Protein AF-A0A6A6GWP1-F1 (afdb_monomer)

Secondary structure (DSSP, 8-state):
-------S-B---S--SSS-HHHHHHHHHHHSTTSBSEEE-TT-GGGTTTTGGGGGGS-GGGB-GGGT--PPPSSSS----GGGS----HHHHHHHHHHHHHHHHHTTSS-TTPEEE-----HHHHHHHHB-GGGHHHHHHHH-

Radius of gyration: 19.65 Å; Cα contacts (8 Å, |Δi|>4): 180; chains: 1; bounding box: 62×23×55 Å

Organism: Viridothelium virens (NCBI:txid1048519)

pLDDT: mean 92.63, std 9.77, range [45.78, 98.69]

Nearest PDB structures (foldseek):
  4oe4-assembly1_A  TM=7.248E-01  e=7.815E+00  Saccharomyces cerevisiae S288C

Sequence (144 aa):
MAQSRSPETVLMVGSVPLKSSKEVFKEVCRVLSGRLHTIPDGETGDRWNYIGWQLTRFPSAARRMELGGTHLPDTGKRNYTLDSIQPTSYDEAAIASYAEFKQLQNQGLIPPDVRFQISLPTPFNSLIGHLKPEVHAEIEPLYE

Mean predicted aligned error: 4.87 Å

Solvent-accessible surface area (backbone atoms only — not comparable to full-atom values): 8677 Å² total; per-residue (Å²): 131,84,78,80,75,71,79,72,62,53,89,69,81,38,74,43,103,45,81,34,35,69,53,35,48,49,51,50,43,68,76,42,61,93,23,54,56,49,45,38,43,12,40,31,63,76,34,64,58,75,54,59,65,50,54,80,29,48,46,48,49,52,25,27,64,95,73,67,24,46,82,67,77,95,60,84,82,77,89,71,51,55,88,51,39,52,82,83,57,62,64,60,54,50,54,56,43,47,52,52,51,52,54,37,35,76,70,65,64,34,64,89,80,48,36,87,39,85,73,77,80,58,71,64,56,50,39,71,73,38,33,38,77,95,45,41,87,71,43,52,83,48,72,109

Structure (mmCIF, N/CA/C/O backbone):
data_AF-A0A6A6GWP1-F1
#
_entry.id   AF-A0A6A6GWP1-F1
#
loop_
_atom_site.group_PDB
_atom_site.id
_atom_site.type_symbol
_atom_site.label_atom_id
_atom_site.label_alt_id
_atom_site.label_comp_id
_atom_site.label_asym_id
_atom_site.label_entity_id
_atom_site.label_seq_id
_atom_site.pdbx_PDB_ins_code
_atom_site.Cartn_x
_atom_site.Cartn_y
_atom_site.Cartn_z
_atom_site.occupancy
_atom_site.B_iso_or_equiv
_atom_site.auth_seq_id
_atom_site.auth_comp_id
_atom_site.auth_asym_id
_atom_site.auth_atom_id
_atom_site.pdbx_PDB_model_num
ATOM 1 N N . MET A 1 1 ? -44.526 -10.471 9.562 1.00 45.78 1 MET A N 1
ATOM 2 C CA . MET A 1 1 ? -43.459 -9.595 9.034 1.00 45.78 1 MET A CA 1
ATOM 3 C C . MET A 1 1 ? -42.132 -10.179 9.487 1.00 45.78 1 MET A C 1
ATOM 5 O O . MET A 1 1 ? -41.974 -10.371 10.686 1.00 45.78 1 MET A O 1
ATOM 9 N N . ALA A 1 2 ? -41.237 -10.557 8.574 1.00 50.66 2 ALA A N 1
ATOM 10 C CA . ALA A 1 2 ? -39.918 -11.053 8.962 1.00 50.66 2 ALA A CA 1
ATOM 11 C C . ALA A 1 2 ? -39.104 -9.881 9.531 1.00 50.66 2 ALA A C 1
ATOM 13 O O . ALA A 1 2 ? -38.945 -8.864 8.858 1.00 50.66 2 ALA A O 1
ATOM 14 N N . GLN A 1 3 ? -38.641 -9.992 10.778 1.00 55.38 3 GLN A N 1
ATOM 15 C CA . GLN A 1 3 ? -37.684 -9.037 11.330 1.00 55.38 3 GLN A CA 1
ATOM 16 C C . GLN A 1 3 ? -36.404 -9.111 10.495 1.00 55.38 3 GLN A C 1
ATOM 18 O O . GLN A 1 3 ? -35.786 -10.170 10.387 1.00 55.38 3 GLN A O 1
ATOM 23 N N . SER A 1 4 ? -36.019 -7.987 9.895 1.00 61.59 4 SER A N 1
ATOM 24 C CA . SER A 1 4 ? -34.715 -7.827 9.258 1.00 61.59 4 SER A CA 1
ATOM 25 C C . SER A 1 4 ? -33.635 -8.018 10.324 1.00 61.59 4 SER A C 1
ATOM 27 O O . SER A 1 4 ? -33.441 -7.140 11.165 1.00 61.59 4 SER A O 1
ATOM 29 N N . ARG A 1 5 ? -32.939 -9.161 10.312 1.00 64.50 5 ARG A N 1
ATOM 30 C CA . ARG A 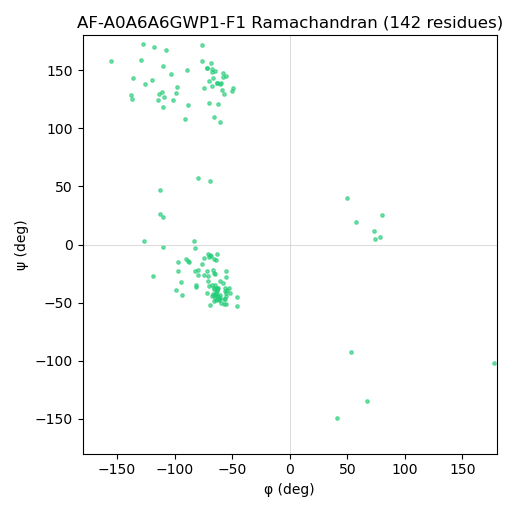1 5 ? -31.706 -9.331 11.088 1.00 64.50 5 ARG A CA 1
ATOM 31 C C . ARG A 1 5 ? -30.664 -8.380 10.511 1.00 64.50 5 ARG A C 1
ATOM 33 O O . ARG A 1 5 ? -30.184 -8.586 9.401 1.00 64.50 5 ARG A O 1
ATOM 40 N N . SER A 1 6 ? -30.330 -7.337 11.261 1.00 63.69 6 SER A N 1
ATOM 41 C CA . SER A 1 6 ? -29.127 -6.555 10.988 1.00 63.69 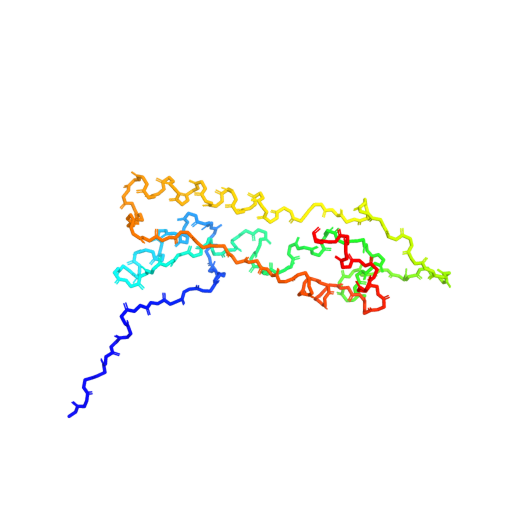6 SER A CA 1
ATOM 42 C C . SER A 1 6 ? -27.918 -7.498 11.057 1.00 63.69 6 SER A C 1
ATOM 44 O O . SER A 1 6 ? -27.852 -8.283 12.005 1.00 63.69 6 SER A O 1
ATOM 46 N N . PRO A 1 7 ? -26.987 -7.465 10.089 1.00 68.44 7 PRO A N 1
ATOM 47 C CA . PRO A 1 7 ? -25.798 -8.306 10.145 1.00 68.44 7 PRO A CA 1
ATOM 48 C C . PRO A 1 7 ? -25.021 -8.035 11.440 1.00 68.44 7 PRO A C 1
ATOM 50 O O . PRO A 1 7 ? -24.769 -6.881 11.798 1.00 68.44 7 PRO A O 1
ATOM 53 N N . GLU A 1 8 ? -24.685 -9.112 12.153 1.00 81.94 8 GLU A N 1
ATOM 54 C CA . GLU A 1 8 ? -24.046 -9.070 13.477 1.00 81.94 8 GLU A CA 1
ATOM 55 C C . GLU A 1 8 ? -22.577 -8.622 13.398 1.00 81.94 8 GLU A C 1
ATOM 57 O O . GLU A 1 8 ? -22.034 -8.091 14.362 1.00 81.94 8 GLU A O 1
ATOM 62 N N . THR A 1 9 ? -21.937 -8.775 12.235 1.00 89.25 9 THR A N 1
ATOM 63 C CA . THR A 1 9 ? -20.525 -8.439 12.016 1.00 89.25 9 THR A CA 1
ATOM 64 C C . THR A 1 9 ? -20.342 -7.698 10.696 1.00 89.25 9 THR A C 1
ATOM 66 O O . THR A 1 9 ? -21.008 -7.999 9.704 1.00 89.25 9 THR A O 1
ATOM 69 N N . VAL A 1 10 ? -19.426 -6.731 10.682 1.00 93.00 10 VAL A N 1
ATOM 70 C CA . VAL A 1 10 ? -19.037 -5.959 9.499 1.00 93.00 10 VAL A CA 1
ATOM 71 C C . VAL A 1 10 ? -17.631 -6.366 9.068 1.00 93.00 10 VAL A C 1
ATOM 73 O O . VAL A 1 10 ? -16.696 -6.325 9.867 1.00 93.00 10 VAL A O 1
ATOM 76 N N . LEU A 1 11 ? -17.481 -6.727 7.791 1.00 93.50 11 LEU A N 1
ATOM 77 C CA . LEU A 1 11 ? -16.177 -6.893 7.153 1.00 93.50 11 LEU A CA 1
ATOM 78 C C . LEU A 1 11 ? -15.728 -5.553 6.566 1.00 93.50 11 LEU A C 1
ATOM 80 O O . LEU A 1 11 ? -16.381 -5.006 5.679 1.00 93.50 11 LEU A O 1
ATOM 84 N N . MET A 1 12 ? -14.589 -5.062 7.039 1.00 95.00 12 MET A N 1
ATOM 85 C CA . MET A 1 12 ? -13.892 -3.913 6.469 1.00 95.00 12 MET A CA 1
ATOM 86 C C . MET A 1 12 ? -12.773 -4.417 5.554 1.00 95.00 12 MET A C 1
ATOM 88 O O . MET A 1 12 ? -12.047 -5.338 5.921 1.00 95.00 12 MET A O 1
ATOM 92 N N . VAL A 1 13 ? -12.624 -3.834 4.364 1.00 94.69 13 VAL A N 1
ATOM 93 C CA . VAL A 1 13 ? -11.691 -4.362 3.350 1.00 94.69 13 VAL A CA 1
ATOM 94 C C . VAL A 1 13 ? -10.314 -3.705 3.418 1.00 94.69 13 VAL A C 1
ATOM 96 O O . VAL A 1 13 ? -9.316 -4.407 3.333 1.00 94.69 13 VAL A O 1
ATOM 99 N N . GLY A 1 14 ? -10.234 -2.385 3.581 1.00 95.25 14 GLY A N 1
ATOM 100 C CA . GLY A 1 14 ? -8.966 -1.657 3.492 1.00 95.25 14 GLY A CA 1
ATOM 101 C C . GLY A 1 14 ? -9.180 -0.159 3.645 1.00 95.25 14 GLY A C 1
ATOM 102 O O . GLY A 1 14 ? -9.396 0.314 4.758 1.00 95.25 14 GLY A O 1
ATOM 103 N N . SER A 1 15 ? -9.160 0.565 2.528 1.00 95.69 15 SER A N 1
ATOM 104 C CA . SER A 1 15 ? -9.127 2.027 2.489 1.00 95.69 15 SER A CA 1
ATOM 105 C C . SER A 1 15 ? -10.328 2.708 3.168 1.00 95.69 15 SER A C 1
ATOM 107 O O . SER A 1 15 ? -11.483 2.303 3.010 1.00 95.69 15 SER A O 1
ATOM 109 N N . VAL A 1 16 ? -10.054 3.790 3.898 1.00 96.38 16 VAL A N 1
ATOM 110 C CA . VAL A 1 16 ? -11.049 4.652 4.552 1.00 96.38 16 VAL A CA 1
ATOM 111 C C . VAL A 1 16 ? -10.620 6.109 4.334 1.00 96.38 16 VAL A C 1
ATOM 113 O O . VAL A 1 16 ? -9.476 6.439 4.641 1.00 96.38 16 VAL A O 1
ATOM 116 N N . PRO A 1 17 ? -11.493 7.007 3.833 1.00 95.25 17 PRO A N 1
ATOM 117 C CA . PRO A 1 17 ? -11.116 8.361 3.412 1.00 95.25 17 PRO A CA 1
ATOM 118 C C . PRO A 1 17 ? -10.970 9.332 4.600 1.00 95.25 17 PRO A C 1
ATOM 120 O O . PRO A 1 17 ? -11.645 10.358 4.680 1.00 95.25 17 PRO A O 1
ATOM 123 N N . LEU A 1 18 ? -10.098 8.992 5.547 1.00 96.88 18 LEU A N 1
ATOM 124 C CA . LEU A 1 18 ? -9.726 9.809 6.702 1.00 96.88 18 LEU A CA 1
ATOM 125 C C . LEU A 1 18 ? -8.235 10.153 6.646 1.00 96.88 18 LEU A C 1
ATOM 127 O O . LEU A 1 18 ? -7.489 9.642 5.812 1.00 96.88 18 LEU A O 1
ATOM 131 N N . LYS A 1 19 ? -7.787 11.067 7.511 1.00 96.31 19 LYS A N 1
ATOM 132 C CA . LYS A 1 19 ? -6.461 11.684 7.358 1.00 96.31 19 LYS A CA 1
ATOM 133 C C . LYS A 1 19 ? -5.313 10.811 7.861 1.00 96.31 19 LYS A C 1
ATOM 135 O O . LYS A 1 19 ? -4.174 11.050 7.478 1.00 96.31 19 LYS A O 1
ATOM 140 N N . SER A 1 20 ? -5.588 9.860 8.753 1.00 97.31 20 SER A N 1
ATOM 141 C CA . SER A 1 20 ? -4.571 9.004 9.379 1.00 97.31 20 SER A CA 1
ATOM 142 C C . SER A 1 20 ? -5.155 7.678 9.862 1.00 97.31 20 SER A C 1
ATOM 144 O O . SER A 1 20 ? -6.346 7.610 10.177 1.00 97.31 20 SER A O 1
ATOM 146 N N . SER A 1 21 ? -4.305 6.658 10.019 1.00 97.81 21 SER A N 1
ATOM 147 C CA . SER A 1 21 ? -4.679 5.365 10.608 1.00 97.81 21 SER A CA 1
ATOM 148 C C . SER A 1 21 ? -5.294 5.541 12.002 1.00 97.81 21 SER A C 1
ATOM 150 O O . SER A 1 21 ? -6.345 4.978 12.298 1.00 97.81 21 SER A O 1
ATOM 152 N N . LYS A 1 22 ? -4.734 6.425 12.837 1.00 98.00 22 LYS A N 1
ATOM 153 C CA . LYS A 1 22 ? -5.319 6.818 14.128 1.00 98.00 22 LYS A CA 1
ATOM 154 C C . LYS A 1 22 ? -6.756 7.344 14.045 1.00 98.00 22 LYS A C 1
ATOM 156 O O . LYS A 1 22 ? -7.569 7.001 14.906 1.00 98.00 22 LYS A O 1
ATOM 161 N N . GLU A 1 23 ? -7.072 8.203 13.074 1.00 98.25 23 GLU A N 1
ATOM 162 C CA . GLU A 1 23 ? -8.447 8.687 12.870 1.00 98.25 23 GLU A CA 1
ATOM 163 C C . GLU A 1 23 ? -9.368 7.550 12.426 1.00 98.25 23 GLU A C 1
ATOM 165 O O . GLU A 1 23 ? -10.463 7.417 12.974 1.00 98.25 23 GLU A O 1
ATOM 170 N N . VAL A 1 24 ? -8.899 6.693 11.513 1.00 98.31 24 VAL A N 1
ATOM 171 C CA . VAL A 1 24 ? -9.628 5.499 11.059 1.00 98.31 24 VAL A CA 1
ATOM 172 C C . VAL A 1 24 ? -9.965 4.594 12.232 1.00 98.31 24 VAL A C 1
ATOM 174 O O . VAL A 1 24 ? -11.134 4.273 12.436 1.00 98.31 24 VAL A O 1
ATOM 177 N N . PHE A 1 25 ? -8.975 4.249 13.055 1.00 98.38 25 PHE A N 1
ATOM 178 C CA . PHE A 1 25 ? -9.173 3.379 14.206 1.00 98.38 25 PHE A CA 1
ATOM 179 C C . PHE A 1 25 ? -10.232 3.912 15.168 1.00 98.38 25 PHE A C 1
ATOM 181 O O . PHE A 1 25 ? -11.130 3.172 15.573 1.00 98.38 25 PHE A O 1
ATOM 188 N N . LYS A 1 26 ? -10.158 5.203 15.505 1.00 97.81 26 LYS A N 1
ATOM 189 C CA . LYS A 1 26 ? -11.116 5.841 16.413 1.00 97.81 26 LYS A CA 1
ATOM 190 C C . LYS A 1 26 ? -12.518 5.888 15.824 1.00 97.81 26 LYS A C 1
ATOM 192 O O . LYS A 1 26 ? -13.474 5.530 16.507 1.00 97.81 26 LYS A O 1
ATOM 197 N N . GLU A 1 27 ? -12.645 6.329 14.578 1.00 98.06 27 GLU A N 1
ATOM 198 C CA . GLU A 1 27 ? -13.949 6.568 13.966 1.00 98.06 27 GLU A CA 1
ATOM 199 C C . GLU A 1 27 ? -14.675 5.260 13.647 1.00 98.06 27 GLU A C 1
ATOM 201 O O . GLU A 1 27 ? -15.859 5.114 13.952 1.00 98.06 27 GLU A O 1
ATOM 206 N N . VAL A 1 28 ? -13.957 4.263 13.129 1.00 97.00 28 VAL A N 1
ATOM 207 C CA . VAL A 1 28 ? -14.523 2.941 12.846 1.00 97.00 28 VAL A CA 1
ATOM 208 C C . VAL A 1 28 ? -14.933 2.238 14.142 1.00 97.00 28 VAL A C 1
ATOM 210 O O . VAL A 1 28 ? -16.052 1.733 14.209 1.00 97.00 28 VAL A O 1
ATOM 213 N N . CYS A 1 29 ? -14.115 2.270 15.203 1.00 95.62 29 CYS A N 1
ATOM 214 C CA . CYS A 1 29 ? -14.516 1.714 16.504 1.00 95.62 29 CYS A CA 1
ATOM 215 C C . CYS A 1 29 ? -15.729 2.441 17.101 1.00 95.62 29 CYS A C 1
ATOM 217 O O . CYS A 1 29 ? -16.601 1.803 17.688 1.00 95.62 29 CYS A O 1
ATOM 219 N N . ARG A 1 30 ? -15.822 3.765 16.926 1.00 95.31 30 ARG A N 1
ATOM 220 C CA . ARG A 1 30 ? -16.963 4.566 17.389 1.00 95.31 30 ARG A CA 1
ATOM 221 C C . ARG A 1 30 ? -18.257 4.192 16.663 1.00 95.31 30 ARG A C 1
ATOM 223 O O . ARG A 1 30 ? -19.295 4.049 17.304 1.00 95.31 30 ARG A O 1
ATOM 230 N N . VAL A 1 31 ? -18.208 4.065 15.337 1.00 95.00 31 VAL A N 1
ATOM 231 C CA . VAL A 1 31 ? -19.393 3.853 14.487 1.00 95.00 31 VAL A CA 1
ATOM 232 C C . VAL A 1 31 ? -19.831 2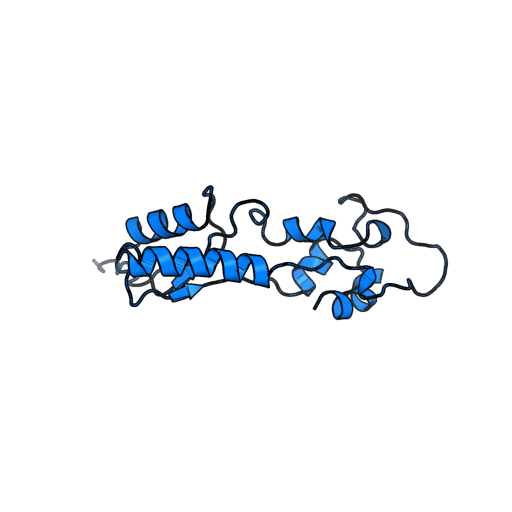.387 14.463 1.00 95.00 31 VAL A C 1
ATOM 234 O O . VAL A 1 31 ? -21.029 2.107 14.443 1.00 95.00 31 VAL A O 1
ATOM 237 N N . LEU A 1 32 ? -18.880 1.451 14.485 1.00 94.00 32 LEU A N 1
ATOM 238 C CA . LEU A 1 32 ? -19.119 0.011 14.336 1.00 94.00 32 LEU A CA 1
ATOM 239 C C . LEU A 1 32 ? -18.885 -0.777 15.635 1.00 94.00 32 LEU A C 1
ATOM 241 O O . LEU A 1 32 ? -18.631 -1.982 15.601 1.00 94.00 32 LEU A O 1
ATOM 245 N N . SER A 1 33 ? -18.990 -0.109 16.786 1.00 88.44 33 SER A N 1
ATOM 246 C CA . SER A 1 33 ? -18.848 -0.735 18.103 1.00 88.44 33 SER A CA 1
ATOM 247 C C . SER A 1 33 ? -19.715 -1.996 18.236 1.00 88.44 33 SER A C 1
ATOM 249 O O . SER A 1 33 ? -20.893 -2.005 17.867 1.00 88.44 33 SER A O 1
ATOM 251 N N . GLY A 1 34 ? -19.110 -3.079 18.733 1.00 90.38 34 GLY A N 1
ATOM 252 C CA . GLY A 1 34 ? -19.754 -4.385 18.898 1.00 90.38 34 GLY A CA 1
ATOM 253 C C . GLY A 1 34 ? -19.973 -5.185 17.608 1.00 90.38 34 GLY A C 1
ATOM 254 O O . GLY A 1 34 ? -20.603 -6.234 17.669 1.00 90.38 34 GLY A O 1
ATOM 255 N N . ARG A 1 35 ? -19.485 -4.713 16.448 1.00 93.38 35 ARG A N 1
ATOM 256 C CA . ARG A 1 35 ? -19.650 -5.395 15.144 1.00 93.38 35 ARG A CA 1
ATOM 257 C C . ARG A 1 35 ? -18.341 -5.638 14.394 1.00 93.38 35 ARG A C 1
ATOM 259 O O . ARG A 1 35 ? -18.373 -6.120 13.264 1.00 93.38 35 ARG A O 1
ATOM 266 N N . LEU A 1 36 ? -17.204 -5.280 14.983 1.00 93.94 36 LEU A N 1
ATOM 267 C CA . LEU A 1 36 ? -15.883 -5.431 14.375 1.00 93.94 36 LEU A CA 1
ATOM 268 C C . LEU A 1 36 ? -15.203 -6.695 14.893 1.00 93.94 36 LEU A C 1
ATOM 270 O O . LEU A 1 36 ? -15.090 -6.881 16.099 1.00 93.94 36 LEU A O 1
ATOM 274 N N . HIS A 1 37 ? -14.685 -7.514 13.979 1.00 94.81 37 HIS A N 1
ATOM 275 C CA . HIS A 1 37 ? -13.691 -8.539 14.313 1.00 94.81 37 HIS A CA 1
ATOM 276 C C . HIS A 1 37 ? -12.270 -8.059 13.987 1.00 94.81 37 HIS A C 1
ATOM 278 O O . HIS A 1 37 ? -11.327 -8.276 14.748 1.00 94.81 37 HIS A O 1
ATOM 284 N N . THR A 1 38 ? -12.128 -7.359 12.863 1.00 96.75 38 THR A N 1
ATOM 285 C CA . THR A 1 38 ? -10.882 -6.752 12.401 1.00 96.75 38 THR A CA 1
ATOM 286 C C . THR A 1 38 ? -11.097 -5.285 12.045 1.00 96.75 38 THR A C 1
ATOM 288 O O . THR A 1 38 ? -12.222 -4.854 11.782 1.00 96.75 38 THR A O 1
ATOM 291 N N . ILE A 1 39 ? -10.012 -4.512 12.027 1.00 97.56 39 ILE A N 1
ATOM 292 C CA . ILE A 1 39 ? -10.019 -3.116 11.594 1.00 97.56 39 ILE A CA 1
ATOM 293 C C . ILE A 1 39 ? -8.803 -2.813 10.703 1.00 97.56 39 ILE A C 1
ATOM 295 O O . ILE A 1 39 ? -7.673 -3.080 11.127 1.00 97.56 39 ILE A O 1
ATOM 299 N N . PRO A 1 40 ? -9.001 -2.284 9.478 1.00 97.88 40 PRO A N 1
ATOM 300 C CA . PRO A 1 40 ? -7.902 -1.873 8.619 1.00 97.88 40 PRO A CA 1
ATOM 301 C C . PRO A 1 40 ? -7.312 -0.539 9.084 1.00 97.88 40 PRO A C 1
ATOM 303 O O . PRO A 1 40 ? -7.985 0.262 9.733 1.00 97.88 40 PRO A O 1
ATOM 306 N N . ASP A 1 41 ? -6.068 -0.273 8.696 1.00 97.81 41 ASP A N 1
ATOM 307 C CA . ASP A 1 41 ? -5.426 1.037 8.882 1.00 97.81 41 ASP A CA 1
ATOM 308 C C . ASP A 1 41 ? -5.994 2.146 7.976 1.00 97.81 41 ASP A C 1
ATOM 310 O O . ASP A 1 41 ? -5.662 3.320 8.136 1.00 97.81 41 ASP A O 1
ATOM 314 N N . GLY A 1 42 ? -6.858 1.783 7.027 1.00 97.56 42 GLY A N 1
ATOM 315 C CA . GLY A 1 42 ? -7.527 2.710 6.126 1.00 97.56 42 GLY A CA 1
ATOM 316 C C . GLY A 1 42 ? -6.678 3.213 4.967 1.00 97.56 42 GLY A C 1
ATOM 317 O O . GLY A 1 42 ? -7.164 4.075 4.241 1.00 97.56 42 GLY A O 1
ATOM 318 N N . GLU A 1 43 ? -5.458 2.697 4.770 1.00 96.56 43 GLU A N 1
ATOM 319 C CA . GLU A 1 43 ? -4.581 3.061 3.645 1.00 96.56 43 GLU A CA 1
ATOM 320 C C . GLU A 1 43 ? -4.418 4.583 3.470 1.00 96.56 43 GLU A C 1
ATOM 322 O O . GLU A 1 43 ? -4.447 5.114 2.370 1.00 96.56 43 GLU A O 1
ATOM 327 N N . THR A 1 44 ? -4.290 5.317 4.573 1.00 95.69 44 THR A N 1
ATOM 328 C CA . THR A 1 44 ? -4.304 6.790 4.559 1.00 95.69 44 THR A CA 1
ATOM 329 C C . THR A 1 44 ? -2.993 7.413 4.049 1.00 95.69 44 THR A C 1
ATOM 331 O O . THR A 1 44 ? -1.980 6.732 3.858 1.00 95.69 44 THR A O 1
ATOM 334 N N . GLY A 1 45 ? -2.996 8.735 3.839 1.00 92.81 45 GLY A N 1
ATOM 335 C CA . GLY A 1 45 ? -1.809 9.484 3.411 1.00 92.81 45 GLY A CA 1
ATOM 336 C C . GLY A 1 45 ? -1.386 9.112 1.993 1.00 92.81 45 GLY A C 1
ATOM 337 O O . GLY A 1 45 ? -2.238 9.000 1.117 1.00 92.81 45 GLY A O 1
ATOM 338 N N . ASP A 1 46 ? -0.092 8.884 1.765 1.00 91.88 46 ASP A N 1
ATOM 339 C CA . ASP A 1 46 ? 0.434 8.526 0.439 1.00 91.88 46 ASP A CA 1
ATOM 340 C C . ASP A 1 46 ? -0.250 7.285 -0.155 1.00 91.88 46 ASP A C 1
ATOM 342 O O . ASP A 1 46 ? -0.391 7.186 -1.370 1.00 91.88 46 ASP A O 1
ATOM 346 N N . ARG A 1 47 ? -0.755 6.378 0.692 1.00 94.94 47 ARG A N 1
ATOM 347 C CA . ARG A 1 47 ? -1.372 5.105 0.292 1.00 94.94 47 ARG A CA 1
ATOM 348 C C . ARG A 1 47 ? -2.849 5.195 -0.106 1.00 94.94 47 ARG A C 1
ATOM 350 O O . ARG A 1 47 ? -3.427 4.168 -0.445 1.00 94.94 47 ARG A O 1
ATOM 357 N N . TRP A 1 48 ? -3.442 6.392 -0.133 1.00 91.38 48 TRP A N 1
ATOM 358 C CA . TRP A 1 48 ? -4.891 6.604 -0.309 1.00 91.38 48 TRP A CA 1
ATOM 359 C C . TRP A 1 48 ? -5.504 5.969 -1.566 1.00 91.38 48 TRP A C 1
ATOM 361 O O . TRP A 1 48 ? -6.712 5.750 -1.619 1.00 91.38 48 TRP A O 1
ATOM 371 N N . ASN A 1 49 ? -4.686 5.700 -2.586 1.00 93.00 49 ASN A N 1
ATOM 372 C CA . ASN A 1 49 ? -5.105 5.133 -3.863 1.00 93.00 49 ASN A CA 1
ATOM 373 C C . ASN A 1 49 ? -4.565 3.708 -4.070 1.00 93.00 49 ASN A C 1
ATOM 375 O O . ASN A 1 49 ? -4.004 3.410 -5.124 1.00 93.00 49 ASN A O 1
ATOM 379 N N . TYR A 1 50 ? -4.693 2.840 -3.063 1.00 93.38 50 TYR A N 1
ATOM 380 C CA . TYR A 1 50 ? -4.347 1.416 -3.113 1.00 93.38 50 TYR A CA 1
ATOM 381 C C . TYR A 1 50 ? -2.906 1.140 -3.588 1.00 93.38 50 TYR A C 1
ATOM 383 O O . TYR A 1 50 ? -1.970 1.153 -2.791 1.00 93.38 50 TYR A O 1
ATOM 391 N N . ILE A 1 51 ? -2.692 0.927 -4.890 1.00 96.56 51 ILE A N 1
ATOM 392 C CA . ILE A 1 51 ? -1.367 0.711 -5.493 1.00 96.56 51 ILE A CA 1
ATOM 393 C C . ILE A 1 51 ? -0.686 2.004 -5.962 1.00 96.56 51 ILE A C 1
ATOM 395 O O . ILE A 1 51 ? 0.496 1.975 -6.274 1.00 96.56 51 ILE A O 1
ATOM 399 N N . GLY A 1 52 ? -1.386 3.138 -6.037 1.00 96.56 52 GLY A N 1
ATOM 400 C CA . GLY A 1 52 ? -0.894 4.348 -6.710 1.00 96.56 52 GLY A CA 1
ATOM 401 C C . GLY A 1 52 ? 0.434 4.878 -6.157 1.00 96.56 52 GLY A C 1
ATOM 402 O O . GLY A 1 52 ? 1.280 5.356 -6.909 1.00 96.56 52 GLY A O 1
ATOM 403 N N . TRP A 1 53 ? 0.668 4.714 -4.855 1.00 95.81 53 TRP A N 1
ATOM 4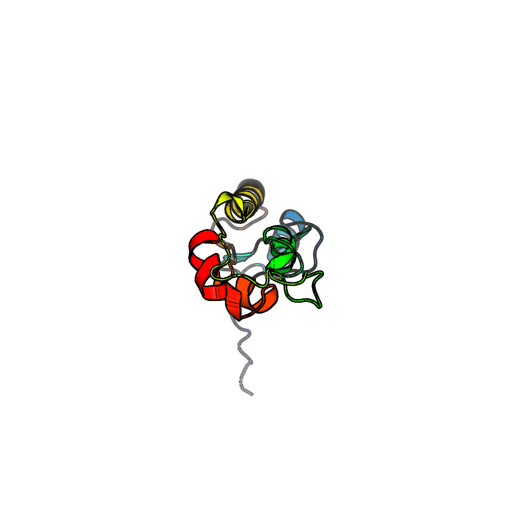04 C CA . TRP A 1 53 ? 1.925 5.076 -4.189 1.00 95.81 53 TRP A CA 1
ATOM 405 C C . TRP A 1 53 ? 3.128 4.209 -4.589 1.00 95.81 53 TRP A C 1
ATOM 407 O O . TRP A 1 53 ? 4.266 4.544 -4.268 1.00 95.81 53 TRP A O 1
ATOM 417 N N . GLN A 1 54 ? 2.888 3.116 -5.317 1.00 97.50 54 GLN A N 1
ATOM 418 C CA . GLN A 1 54 ? 3.920 2.241 -5.863 1.00 97.50 54 GLN A CA 1
ATOM 419 C C . GLN A 1 54 ? 4.423 2.691 -7.237 1.00 97.50 54 GLN A C 1
ATOM 421 O O . GLN A 1 54 ? 5.489 2.252 -7.661 1.00 97.50 54 GLN A O 1
ATOM 426 N N . LEU A 1 55 ? 3.717 3.589 -7.938 1.00 97.25 55 LEU A N 1
ATOM 427 C CA . LEU A 1 55 ? 4.102 4.048 -9.280 1.00 97.25 55 LEU A CA 1
ATOM 428 C C . LEU A 1 55 ? 5.557 4.538 -9.333 1.00 97.25 55 LEU A C 1
ATOM 430 O O . LEU A 1 55 ? 6.297 4.243 -10.274 1.00 97.25 55 LEU A O 1
ATOM 434 N N . THR A 1 56 ? 5.976 5.283 -8.311 1.00 95.94 56 THR A N 1
ATOM 435 C CA . THR A 1 56 ? 7.317 5.868 -8.242 1.00 95.94 56 THR A CA 1
ATOM 436 C C . THR A 1 56 ? 8.406 4.848 -7.921 1.00 95.94 56 THR A C 1
ATOM 438 O O . THR A 1 56 ? 9.578 5.169 -8.107 1.00 95.94 56 THR A O 1
ATOM 441 N N . ARG A 1 57 ? 8.046 3.621 -7.511 1.00 96.62 57 ARG A N 1
ATOM 442 C CA . ARG A 1 57 ? 9.002 2.540 -7.233 1.00 96.62 57 ARG A CA 1
ATOM 443 C C . ARG A 1 57 ? 9.588 1.927 -8.495 1.00 96.62 57 ARG A C 1
ATOM 445 O O . ARG A 1 57 ? 10.709 1.435 -8.470 1.00 96.62 57 ARG A O 1
ATOM 452 N N . PHE A 1 58 ? 8.850 2.004 -9.598 1.00 97.31 58 PHE A N 1
ATOM 453 C CA . PHE A 1 58 ? 9.255 1.447 -10.882 1.00 97.31 58 PHE A CA 1
ATOM 454 C C . PHE A 1 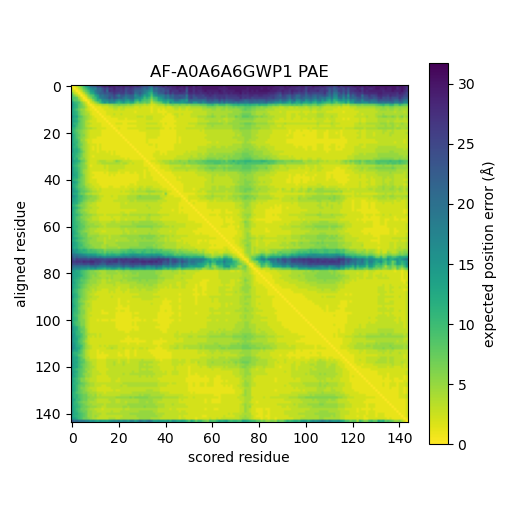58 ? 10.067 2.440 -11.719 1.00 97.31 58 PHE A C 1
ATOM 456 O O . PHE A 1 58 ? 9.794 3.644 -11.666 1.00 97.31 58 PHE A O 1
ATOM 463 N N . PRO A 1 59 ? 10.992 1.980 -12.578 1.00 95.19 59 PRO A N 1
ATOM 464 C CA . PRO A 1 59 ? 11.731 2.857 -13.480 1.00 95.19 59 PRO A CA 1
ATOM 465 C C . PRO A 1 59 ? 10.795 3.465 -14.534 1.00 95.19 59 PRO A C 1
ATOM 467 O O . PRO A 1 59 ? 9.893 2.795 -15.038 1.00 95.19 59 PRO A O 1
ATOM 470 N N . SER A 1 60 ? 11.017 4.727 -14.916 1.00 95.38 60 SER A N 1
ATOM 471 C CA . SER A 1 60 ? 10.151 5.438 -15.875 1.00 95.38 60 SER A CA 1
ATOM 472 C C . SER A 1 60 ? 10.014 4.707 -17.214 1.00 95.38 60 SER A C 1
ATOM 474 O O . SER A 1 60 ? 8.919 4.626 -17.758 1.00 95.38 60 SER A O 1
ATOM 476 N N . ALA A 1 61 ? 1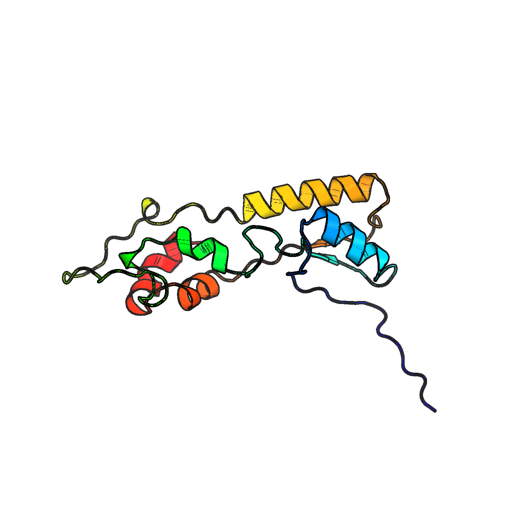1.080 4.080 -17.713 1.00 94.19 61 ALA A N 1
ATOM 477 C CA . ALA A 1 61 ? 11.033 3.303 -18.952 1.00 94.19 61 ALA A CA 1
ATOM 478 C C . ALA A 1 61 ? 10.045 2.122 -18.898 1.00 94.19 61 ALA A C 1
ATOM 480 O O . ALA A 1 61 ? 9.431 1.794 -19.913 1.00 94.19 61 ALA A O 1
ATOM 481 N N . ALA A 1 62 ? 9.835 1.511 -17.727 1.00 95.38 62 ALA A N 1
ATOM 482 C CA . ALA A 1 62 ? 8.917 0.381 -17.562 1.00 95.38 62 ALA A CA 1
ATOM 483 C C . ALA A 1 62 ? 7.443 0.806 -17.473 1.00 95.38 62 ALA A C 1
ATOM 485 O O . ALA A 1 62 ? 6.545 0.029 -17.805 1.00 95.38 62 ALA A O 1
ATOM 486 N N . ARG A 1 63 ? 7.182 2.039 -17.024 1.00 97.44 63 ARG A N 1
ATOM 487 C CA . ARG A 1 63 ? 5.824 2.541 -16.785 1.00 97.44 63 ARG A CA 1
ATOM 488 C C . ARG A 1 63 ? 5.049 2.691 -18.086 1.00 97.44 63 ARG A C 1
ATOM 490 O O . ARG A 1 63 ? 5.620 2.970 -19.141 1.00 97.44 63 ARG A O 1
ATOM 497 N N . ARG A 1 64 ? 3.733 2.557 -18.009 1.00 97.25 64 ARG A N 1
ATOM 498 C CA . ARG A 1 64 ? 2.809 2.902 -19.090 1.00 97.25 64 ARG A CA 1
ATOM 499 C C . ARG A 1 64 ? 2.974 4.371 -19.488 1.00 97.25 64 ARG A C 1
ATOM 501 O O . ARG A 1 64 ? 3.299 5.212 -18.648 1.00 97.25 64 ARG A O 1
ATOM 508 N N . MET A 1 65 ? 2.769 4.689 -20.765 1.00 96.81 65 MET A N 1
ATOM 509 C CA . MET A 1 65 ? 3.034 6.038 -21.288 1.00 96.81 65 MET A CA 1
ATOM 510 C C . MET A 1 65 ? 2.133 7.090 -20.627 1.00 96.81 65 MET A C 1
ATOM 512 O O . MET A 1 65 ? 2.605 8.167 -20.272 1.00 96.81 65 MET A O 1
ATOM 516 N N . GLU A 1 66 ? 0.874 6.744 -20.359 1.00 96.75 66 GLU A N 1
ATOM 517 C CA . GLU A 1 66 ? -0.113 7.578 -19.667 1.00 96.75 66 GLU A CA 1
ATOM 518 C C . GLU A 1 66 ? 0.235 7.873 -18.196 1.00 96.75 66 GLU A C 1
ATOM 520 O O . GLU A 1 66 ? -0.344 8.774 -17.596 1.00 96.75 66 GLU A O 1
ATOM 525 N N . LEU A 1 67 ? 1.217 7.163 -17.629 1.00 96.62 67 LEU A N 1
ATOM 526 C CA . LEU A 1 67 ? 1.699 7.322 -16.252 1.00 96.62 67 LEU A CA 1
ATOM 527 C C . LEU A 1 67 ? 3.137 7.868 -16.195 1.00 96.62 67 LEU A C 1
ATOM 529 O O . LEU A 1 67 ? 3.882 7.608 -15.246 1.00 96.62 67 LEU A O 1
ATOM 533 N N . GLY A 1 68 ? 3.547 8.611 -17.228 1.00 96.38 68 GLY A N 1
ATOM 534 C CA . GLY A 1 68 ? 4.885 9.204 -17.318 1.00 96.38 68 GLY A CA 1
ATOM 535 C C . GLY A 1 68 ? 5.961 8.218 -17.773 1.00 96.38 68 GLY A C 1
ATOM 536 O O . GLY A 1 68 ? 7.134 8.373 -17.428 1.00 96.38 68 GLY A O 1
ATOM 537 N N . GLY A 1 69 ? 5.558 7.184 -18.512 1.00 95.88 69 GLY A N 1
ATOM 538 C CA . GLY A 1 69 ? 6.473 6.241 -19.134 1.00 95.88 69 GLY A CA 1
ATOM 539 C C . GLY A 1 69 ? 7.351 6.882 -20.207 1.00 95.88 69 GLY A C 1
ATOM 540 O O . GLY A 1 69 ? 6.932 7.811 -20.895 1.00 95.88 69 GLY A O 1
ATOM 541 N N . THR A 1 70 ? 8.563 6.359 -20.387 1.00 94.00 70 THR A N 1
ATOM 542 C CA . THR A 1 70 ? 9.420 6.692 -21.538 1.00 94.00 70 THR A CA 1
ATOM 543 C C . THR A 1 70 ? 9.492 5.528 -22.523 1.00 94.00 70 THR A C 1
ATOM 545 O O . THR A 1 70 ? 9.047 4.415 -22.221 1.00 94.00 70 THR A O 1
ATOM 548 N N . HIS A 1 71 ? 10.024 5.781 -23.722 1.00 90.31 71 HIS A N 1
ATOM 549 C CA . HIS A 1 71 ? 10.256 4.727 -24.707 1.00 90.31 71 HIS A CA 1
ATOM 550 C C . HIS A 1 71 ? 11.230 3.686 -24.151 1.00 90.31 71 HIS A C 1
ATOM 552 O O . HIS A 1 71 ? 12.216 4.024 -23.491 1.00 90.31 71 HIS A O 1
ATOM 558 N N . LEU A 1 72 ? 10.919 2.417 -24.407 1.00 87.00 72 LEU A N 1
ATOM 559 C CA . LEU A 1 72 ? 11.818 1.314 -24.102 1.00 87.00 72 LEU A CA 1
ATOM 560 C C . LEU A 1 72 ? 13.005 1.339 -25.079 1.00 87.00 72 LEU A C 1
ATOM 562 O O . LEU A 1 72 ? 12.836 1.806 -26.204 1.00 87.00 72 LEU A O 1
ATOM 566 N N . PRO A 1 73 ? 14.186 0.836 -24.683 1.00 80.44 73 PRO A N 1
ATOM 567 C CA . PRO A 1 73 ? 15.301 0.669 -25.608 1.00 80.44 73 PRO A CA 1
ATOM 568 C C . PRO A 1 73 ? 14.919 -0.229 -26.793 1.00 80.44 73 PRO A C 1
ATOM 570 O O . PRO A 1 73 ? 14.215 -1.224 -26.609 1.00 80.44 73 PRO A O 1
ATOM 573 N N . ASP A 1 74 ? 15.446 0.083 -27.981 1.00 74.31 74 ASP A N 1
ATOM 574 C CA . ASP A 1 74 ? 15.235 -0.701 -29.211 1.00 74.31 74 ASP A CA 1
ATOM 575 C C . ASP A 1 74 ? 15.946 -2.072 -29.183 1.00 74.31 74 ASP A C 1
ATOM 577 O O . ASP A 1 74 ? 15.732 -2.922 -30.048 1.00 74.31 74 ASP A O 1
ATOM 581 N N . THR A 1 75 ? 16.816 -2.305 -28.197 1.00 64.31 75 THR A N 1
ATOM 582 C CA . THR A 1 75 ? 17.661 -3.496 -28.087 1.00 64.31 75 THR A CA 1
ATOM 583 C C . THR A 1 75 ? 17.111 -4.517 -27.083 1.00 64.31 75 THR A C 1
ATOM 585 O O . THR A 1 75 ? 16.955 -4.213 -25.908 1.00 64.31 75 THR A O 1
ATOM 588 N N . GLY A 1 76 ? 16.910 -5.761 -27.543 1.00 66.69 76 GLY A N 1
ATOM 589 C CA . GLY A 1 76 ? 16.892 -7.008 -26.751 1.00 66.69 76 GLY A CA 1
ATOM 590 C C . GLY A 1 76 ? 16.196 -7.019 -25.374 1.00 66.69 76 GLY A C 1
ATOM 591 O O . GLY A 1 76 ? 15.186 -6.356 -25.153 1.00 66.69 76 GLY A O 1
ATOM 592 N N . LYS A 1 77 ? 16.716 -7.865 -24.462 1.00 64.81 77 LYS A N 1
ATOM 593 C CA . LYS A 1 77 ? 16.271 -7.963 -23.057 1.00 64.81 77 LYS A CA 1
ATOM 594 C C . LYS A 1 77 ? 16.540 -6.654 -22.325 1.00 64.81 77 LYS A C 1
ATOM 596 O O . LYS A 1 77 ? 17.616 -6.068 -22.459 1.00 64.81 77 LYS A O 1
ATOM 601 N N . ARG A 1 78 ? 15.587 -6.237 -21.500 1.00 75.50 78 ARG A N 1
ATOM 602 C CA . ARG A 1 78 ? 15.683 -5.001 -20.731 1.00 75.50 78 ARG A CA 1
ATOM 603 C C . ARG A 1 78 ? 16.322 -5.395 -19.407 1.00 75.50 78 ARG A C 1
ATOM 605 O O . ARG A 1 78 ? 15.718 -6.108 -18.623 1.00 75.50 78 ARG A O 1
ATOM 612 N N . ASN A 1 79 ? 17.585 -5.020 -19.199 1.00 84.88 79 ASN A N 1
ATOM 613 C CA . ASN A 1 79 ? 18.417 -5.458 -18.065 1.00 84.88 79 ASN A CA 1
ATOM 614 C C . ASN A 1 79 ? 17.948 -4.884 -16.706 1.00 84.88 79 ASN A C 1
ATOM 616 O O . ASN A 1 79 ? 18.724 -4.224 -16.018 1.00 84.88 79 ASN A O 1
ATOM 620 N N . TYR A 1 80 ? 16.684 -5.086 -16.330 1.00 92.12 80 TYR A N 1
ATOM 621 C CA . TYR A 1 80 ? 16.179 -4.754 -15.006 1.00 92.12 80 TYR A CA 1
ATOM 622 C C . TYR A 1 80 ? 16.825 -5.672 -13.966 1.00 92.12 80 TYR A C 1
ATOM 624 O O . TYR A 1 80 ? 16.965 -6.879 -14.162 1.00 92.12 80 TYR A O 1
ATOM 632 N N . THR A 1 81 ? 17.230 -5.070 -12.857 1.00 94.12 81 THR A N 1
ATOM 633 C CA . THR A 1 81 ? 17.814 -5.726 -11.683 1.00 94.12 81 THR A CA 1
ATOM 634 C C . THR A 1 81 ? 17.046 -5.292 -10.439 1.00 94.12 81 THR A C 1
ATOM 636 O O . THR A 1 81 ? 16.219 -4.384 -10.517 1.00 94.12 81 THR A O 1
ATOM 639 N N . LEU A 1 82 ? 17.330 -5.891 -9.279 1.00 94.75 82 LEU A N 1
ATOM 640 C CA . LEU A 1 82 ? 16.706 -5.475 -8.018 1.00 94.75 82 LEU A CA 1
ATOM 641 C C . LEU A 1 82 ? 16.903 -3.970 -7.754 1.00 94.75 82 LEU A C 1
ATOM 643 O O . LEU A 1 82 ? 15.957 -3.281 -7.399 1.00 94.75 82 LEU A O 1
ATOM 647 N N . ASP A 1 83 ? 18.082 -3.430 -8.078 1.00 94.81 83 ASP A N 1
ATOM 648 C CA . ASP A 1 83 ? 18.391 -1.995 -7.955 1.00 94.81 83 ASP A CA 1
ATOM 649 C C . ASP A 1 83 ? 17.546 -1.094 -8.877 1.00 94.81 83 ASP A C 1
ATOM 651 O O . ASP A 1 83 ? 17.523 0.128 -8.722 1.00 94.81 83 ASP A O 1
ATOM 655 N N . SER A 1 84 ? 16.852 -1.673 -9.863 1.00 94.75 84 SER A N 1
ATOM 656 C CA . SER A 1 84 ? 15.923 -0.939 -10.729 1.00 94.75 84 SER A CA 1
ATOM 657 C C . SER A 1 84 ? 14.599 -0.615 -10.035 1.00 94.75 84 SER A C 1
ATOM 659 O O . SER A 1 84 ? 13.863 0.241 -10.531 1.00 94.75 84 SER A O 1
ATOM 661 N N . ILE A 1 85 ? 14.284 -1.292 -8.927 1.00 96.12 85 ILE A N 1
ATOM 662 C CA . ILE A 1 85 ? 13.026 -1.180 -8.192 1.00 96.12 85 ILE A CA 1
ATOM 663 C C . ILE A 1 85 ? 13.324 -0.589 -6.815 1.00 96.12 85 ILE A C 1
ATOM 665 O O . ILE A 1 85 ? 14.156 -1.089 -6.066 1.00 96.12 85 ILE A O 1
ATOM 669 N N . GLN A 1 86 ? 12.657 0.510 -6.473 1.00 96.00 86 GLN A N 1
ATOM 670 C CA . GLN A 1 86 ? 12.782 1.076 -5.129 1.00 96.00 86 GLN A CA 1
ATOM 671 C C . GLN A 1 86 ? 12.056 0.186 -4.108 1.00 96.00 86 GLN A C 1
ATOM 673 O O . GLN A 1 86 ? 11.040 -0.414 -4.469 1.00 96.00 86 GLN A O 1
ATOM 678 N N . PRO A 1 87 ? 12.487 0.170 -2.831 1.00 95.00 87 PRO A N 1
ATOM 679 C CA . PRO A 1 87 ? 11.794 -0.560 -1.773 1.00 95.00 87 PRO A CA 1
ATOM 680 C C . PRO A 1 87 ? 10.289 -0.271 -1.753 1.00 95.00 87 PRO A C 1
ATOM 682 O O . PRO A 1 87 ? 9.861 0.882 -1.865 1.00 95.00 87 PRO A O 1
ATOM 685 N N . THR A 1 88 ? 9.480 -1.324 -1.619 1.00 95.12 88 THR A N 1
ATOM 686 C CA . THR A 1 88 ? 8.015 -1.210 -1.670 1.00 95.12 88 THR A CA 1
ATOM 687 C C . THR A 1 88 ? 7.442 -0.514 -0.434 1.00 95.12 88 THR A C 1
ATOM 689 O O . THR A 1 88 ? 6.395 0.130 -0.532 1.00 95.12 88 THR A O 1
ATOM 692 N N . SER A 1 89 ? 8.143 -0.604 0.705 1.00 95.38 89 SER A N 1
ATOM 693 C CA . SER A 1 89 ? 7.794 -0.021 2.011 1.00 95.38 89 SER A CA 1
ATOM 694 C C . SER A 1 89 ? 6.428 -0.461 2.568 1.00 95.38 89 SER A C 1
ATOM 696 O O . SER A 1 89 ? 5.855 0.216 3.428 1.00 95.38 89 SER A O 1
ATOM 698 N N . TYR A 1 90 ? 5.859 -1.576 2.088 1.00 95.56 90 TYR A N 1
ATOM 699 C CA . TYR A 1 90 ? 4.596 -2.110 2.623 1.00 95.56 90 TYR A CA 1
ATOM 700 C C . TYR A 1 90 ? 4.722 -2.520 4.093 1.00 95.56 90 TYR A C 1
ATOM 702 O O . TYR A 1 90 ? 3.815 -2.276 4.891 1.00 95.56 90 TYR A O 1
ATOM 710 N N . ASP A 1 91 ? 5.849 -3.126 4.446 1.00 95.56 91 ASP A N 1
ATOM 711 C CA . ASP A 1 91 ? 6.209 -3.534 5.798 1.00 95.56 91 ASP A CA 1
ATOM 712 C C . ASP A 1 91 ? 6.365 -2.330 6.732 1.00 95.56 91 ASP A C 1
ATOM 714 O O . ASP A 1 91 ? 5.756 -2.307 7.801 1.00 95.56 91 ASP A O 1
ATOM 718 N N . GLU A 1 92 ? 7.088 -1.294 6.307 1.00 96.31 92 GLU A N 1
ATOM 719 C CA . GLU A 1 92 ? 7.256 -0.049 7.060 1.00 96.31 92 GLU A CA 1
ATOM 720 C C . GLU A 1 92 ? 5.896 0.591 7.385 1.00 96.31 92 GLU A C 1
ATOM 722 O O . GLU A 1 92 ? 5.619 0.940 8.538 1.00 96.31 92 GLU A O 1
ATOM 727 N N . ALA A 1 93 ? 5.005 0.677 6.391 1.00 95.94 93 ALA A N 1
ATOM 728 C CA . ALA A 1 93 ? 3.657 1.214 6.566 1.00 95.94 93 ALA A CA 1
ATOM 729 C C . ALA A 1 93 ? 2.793 0.363 7.518 1.00 95.94 93 ALA A C 1
ATOM 731 O O . ALA A 1 93 ? 2.055 0.909 8.351 1.00 95.94 93 ALA A O 1
ATOM 732 N N . ALA A 1 94 ? 2.891 -0.966 7.416 1.00 96.56 94 ALA A N 1
ATOM 733 C CA . ALA A 1 94 ? 2.165 -1.898 8.273 1.00 96.56 94 ALA A CA 1
ATOM 734 C C . ALA A 1 94 ? 2.658 -1.837 9.726 1.00 96.56 94 ALA A C 1
ATOM 736 O O . ALA A 1 94 ? 1.844 -1.772 10.648 1.00 96.56 94 ALA A O 1
ATOM 737 N N . ILE A 1 95 ? 3.977 -1.800 9.937 1.00 98.00 95 ILE A N 1
ATOM 738 C CA . ILE A 1 95 ? 4.609 -1.688 11.258 1.00 98.00 95 ILE A CA 1
ATOM 739 C C . ILE A 1 95 ? 4.198 -0.375 11.931 1.00 98.00 95 ILE A C 1
ATOM 741 O O . ILE A 1 95 ? 3.781 -0.387 13.092 1.00 98.00 95 ILE A O 1
ATOM 745 N N . ALA A 1 96 ? 4.258 0.743 11.202 1.00 97.31 96 ALA A N 1
ATOM 746 C CA . ALA A 1 96 ? 3.867 2.049 11.724 1.00 97.31 96 ALA A CA 1
ATOM 747 C C . ALA A 1 96 ? 2.386 2.077 12.143 1.00 97.31 96 ALA A C 1
ATOM 749 O O . ALA A 1 96 ? 2.059 2.466 13.267 1.00 97.31 96 ALA A O 1
ATOM 750 N N . SER A 1 97 ? 1.487 1.589 11.283 1.00 97.88 97 SER A N 1
ATOM 751 C CA . SER A 1 97 ? 0.047 1.564 11.579 1.00 97.88 97 SER A CA 1
ATOM 752 C C . SER A 1 97 ? -0.302 0.589 12.708 1.00 97.88 97 SER A C 1
ATOM 754 O O . SER A 1 97 ? -1.172 0.877 13.533 1.00 97.88 97 SER A O 1
ATOM 756 N N . TYR A 1 98 ? 0.404 -0.541 12.804 1.00 98.56 98 TYR A N 1
ATOM 757 C CA . TYR A 1 98 ? 0.233 -1.489 13.903 1.00 98.56 98 TYR A CA 1
ATOM 758 C C . TYR A 1 98 ? 0.669 -0.902 15.252 1.00 98.56 98 TYR A C 1
ATOM 760 O O . TYR A 1 98 ? 0.008 -1.133 16.268 1.00 98.56 98 TYR A O 1
ATOM 768 N N . ALA A 1 99 ? 1.742 -0.108 15.281 1.00 98.62 99 ALA A N 1
ATOM 769 C CA . ALA A 1 99 ? 2.171 0.581 16.495 1.00 98.62 99 ALA A CA 1
ATOM 770 C C . ALA A 1 99 ? 1.086 1.545 17.014 1.00 98.62 99 ALA A C 1
ATOM 772 O O . ALA A 1 99 ? 0.769 1.530 18.208 1.00 98.62 99 ALA A O 1
ATOM 773 N N . GLU A 1 100 ? 0.451 2.318 16.124 1.00 98.25 100 GLU A N 1
ATOM 774 C CA . GLU A 1 100 ? -0.686 3.180 16.480 1.00 98.25 100 GLU A CA 1
ATOM 775 C C . GLU A 1 100 ? -1.894 2.371 16.972 1.00 98.25 100 GLU A C 1
ATOM 777 O O . GLU A 1 100 ? -2.489 2.707 18.001 1.00 98.25 100 GLU A O 1
ATOM 782 N N . PHE A 1 101 ? -2.229 1.276 16.282 1.00 98.69 101 PHE A N 1
ATOM 783 C CA . PHE A 1 101 ? -3.292 0.358 16.692 1.00 98.69 101 PHE A CA 1
ATOM 784 C C . PHE A 1 101 ? -3.062 -0.149 18.123 1.00 98.69 101 PHE A C 1
ATOM 786 O O . PHE A 1 101 ? -3.940 -0.037 18.982 1.00 98.69 101 PHE A O 1
ATOM 793 N N . LYS A 1 102 ? -1.856 -0.654 18.417 1.00 98.62 102 LYS A N 1
ATOM 794 C CA . LYS A 1 102 ? -1.502 -1.160 19.750 1.00 98.62 102 LYS A CA 1
ATOM 795 C C . LYS A 1 102 ? -1.547 -0.070 20.810 1.00 98.62 102 LYS A C 1
ATOM 797 O O . LYS A 1 102 ? -2.014 -0.338 21.916 1.00 98.62 102 LYS A O 1
ATOM 802 N N . GLN A 1 103 ? -1.119 1.149 20.486 1.00 98.56 103 GLN A N 1
ATOM 803 C CA . GLN A 1 103 ? -1.223 2.280 21.403 1.00 98.56 103 GLN A CA 1
ATOM 804 C C . GLN A 1 103 ? -2.685 2.569 21.778 1.00 98.56 103 GLN A C 1
ATOM 806 O O . GLN A 1 103 ? -2.989 2.735 22.959 1.00 98.56 103 GLN A O 1
ATOM 811 N N . LEU A 1 104 ? -3.596 2.599 20.802 1.00 98.50 104 LEU A N 1
ATOM 812 C CA . LEU A 1 104 ? -5.020 2.854 21.044 1.00 98.50 104 LEU A CA 1
ATOM 813 C C . LEU A 1 104 ? -5.713 1.694 21.773 1.00 98.50 104 LEU A C 1
ATOM 815 O O . LEU A 1 104 ? -6.558 1.939 22.634 1.00 98.50 104 LEU A O 1
ATOM 819 N N . GLN A 1 105 ? -5.333 0.447 21.486 1.00 98.06 105 GLN A N 1
ATOM 820 C CA . GLN A 1 105 ? -5.828 -0.721 22.216 1.00 98.06 105 GLN A CA 1
ATOM 821 C C . GLN A 1 105 ? -5.386 -0.690 23.686 1.00 98.06 105 GLN A C 1
ATOM 823 O O . GLN A 1 105 ? -6.201 -0.904 24.578 1.00 98.06 105 GLN A O 1
ATOM 828 N N . ASN A 1 106 ? -4.129 -0.326 23.963 1.00 98.38 106 ASN A N 1
ATOM 829 C CA . ASN A 1 106 ? -3.628 -0.174 25.334 1.00 98.38 106 ASN A CA 1
ATOM 830 C C . ASN A 1 106 ? -4.322 0.972 26.100 1.00 98.38 106 ASN A C 1
ATOM 832 O O . ASN A 1 106 ? -4.384 0.941 27.325 1.00 98.38 106 ASN A O 1
ATOM 836 N N . GLN A 1 107 ? -4.855 1.974 25.393 1.00 98.00 107 GLN A N 1
ATOM 837 C CA . GLN A 1 107 ? -5.669 3.055 25.966 1.00 98.00 107 GLN A CA 1
ATOM 838 C C . GLN A 1 107 ? -7.146 2.667 26.162 1.00 98.00 107 GLN A C 1
ATOM 840 O O . GLN A 1 107 ? -7.926 3.485 26.642 1.00 98.00 107 GLN A O 1
ATOM 845 N N . GLY A 1 108 ? -7.552 1.456 25.761 1.00 96.75 108 GLY A N 1
ATOM 846 C CA . GLY A 1 108 ? -8.945 1.003 25.803 1.00 96.75 108 GLY A CA 1
ATOM 847 C C . GLY A 1 108 ? -9.849 1.642 24.742 1.00 96.75 108 GLY A C 1
ATOM 848 O O . GLY A 1 108 ? -11.066 1.510 24.822 1.00 96.75 108 GLY A O 1
ATOM 849 N N . LEU A 1 109 ? -9.276 2.338 23.752 1.00 97.00 109 LEU A N 1
ATOM 850 C CA . LEU A 1 109 ? -10.031 2.964 22.658 1.00 97.00 109 LEU A CA 1
ATOM 851 C C . LEU A 1 109 ? -10.372 1.975 21.537 1.00 97.00 109 LEU A C 1
ATOM 853 O O . LEU A 1 109 ? -11.318 2.207 20.788 1.00 97.00 109 LEU A O 1
ATOM 857 N N . ILE A 1 110 ? -9.608 0.888 21.430 1.00 97.94 110 ILE A N 1
ATOM 858 C CA . ILE A 1 110 ? -9.922 -0.269 20.589 1.00 97.94 110 ILE A CA 1
ATOM 859 C C . ILE A 1 110 ? -10.192 -1.451 21.527 1.00 97.94 110 ILE A C 1
ATOM 861 O O . ILE A 1 110 ? -9.357 -1.705 22.402 1.00 97.94 110 ILE A O 1
ATOM 865 N N . PRO A 1 111 ? -11.312 -2.181 21.370 1.00 96.38 111 PRO A N 1
ATOM 866 C CA . PRO A 1 111 ? -11.583 -3.372 22.167 1.00 96.38 111 PRO A CA 1
ATOM 867 C C . PRO A 1 111 ? -10.449 -4.416 22.078 1.00 96.38 111 PRO A C 1
ATOM 869 O O . PRO A 1 111 ? -9.809 -4.557 21.029 1.00 96.38 111 PRO A O 1
ATOM 872 N N . PRO A 1 112 ? -10.158 -5.152 23.166 1.00 96.38 112 PRO A N 1
ATOM 873 C CA . PRO A 1 112 ? -9.032 -6.090 23.213 1.00 96.38 112 PRO A CA 1
ATOM 874 C C . PRO A 1 112 ? -9.194 -7.299 22.275 1.00 96.38 112 PRO A C 1
ATOM 876 O O . PRO A 1 112 ? -8.201 -7.928 21.916 1.00 96.38 112 PRO A O 1
ATOM 879 N N . ASP A 1 113 ? -10.424 -7.620 21.880 1.00 95.44 113 ASP A N 1
ATOM 880 C CA . ASP A 1 113 ? -10.800 -8.712 20.979 1.00 95.44 113 ASP A CA 1
ATOM 881 C C . ASP A 1 113 ? -10.792 -8.319 19.490 1.00 95.44 113 ASP A C 1
ATOM 883 O O . ASP A 1 113 ? -10.777 -9.196 18.624 1.00 95.44 113 ASP A O 1
ATOM 887 N N . VAL A 1 114 ? -10.736 -7.019 19.177 1.00 96.81 114 VAL A N 1
ATOM 888 C CA . VAL A 1 114 ? -10.571 -6.530 17.802 1.00 96.81 114 VAL A CA 1
ATOM 889 C C . VAL A 1 114 ? -9.126 -6.735 17.352 1.00 96.81 114 VAL A C 1
ATOM 891 O O . VAL A 1 114 ? -8.176 -6.424 18.074 1.00 96.81 114 VAL A O 1
ATOM 894 N N . ARG A 1 115 ? -8.948 -7.244 16.130 1.00 97.69 115 ARG A N 1
ATOM 895 C CA . ARG A 1 115 ? -7.635 -7.508 15.527 1.00 97.69 115 ARG A CA 1
ATOM 896 C C . ARG A 1 115 ? -7.256 -6.443 14.501 1.00 97.69 115 ARG A C 1
ATOM 898 O O . ARG A 1 115 ? -8.098 -5.930 13.768 1.00 97.69 115 ARG A O 1
ATOM 905 N N . PHE A 1 116 ? -5.964 -6.156 14.410 1.00 98.31 116 PHE A N 1
ATOM 906 C CA . PHE A 1 116 ? -5.420 -5.331 13.337 1.00 98.31 116 PHE A CA 1
ATOM 907 C C . PHE A 1 116 ? -5.475 -6.074 11.994 1.00 98.31 116 PHE A C 1
ATOM 909 O O . PHE A 1 116 ? -5.192 -7.273 11.941 1.00 98.31 116 PHE A O 1
ATOM 916 N N . GLN A 1 117 ? -5.809 -5.357 10.923 1.00 97.56 117 GLN A N 1
ATOM 917 C CA . GLN A 1 117 ? -5.785 -5.850 9.550 1.00 97.56 117 GLN A CA 1
ATOM 918 C C . GLN A 1 117 ? -4.934 -4.927 8.680 1.00 97.56 117 GLN A C 1
ATOM 920 O O . GLN A 1 117 ? -5.046 -3.705 8.752 1.00 97.56 117 GLN A O 1
ATOM 925 N N . ILE A 1 118 ? -4.125 -5.535 7.819 1.00 95.25 118 ILE A N 1
ATOM 926 C CA . ILE A 1 118 ? -3.423 -4.858 6.734 1.00 95.25 118 ILE A CA 1
ATOM 927 C C . ILE A 1 118 ? -3.876 -5.471 5.412 1.00 95.25 118 ILE A C 1
ATOM 929 O O . ILE A 1 118 ? -4.073 -6.685 5.325 1.00 95.25 118 ILE A O 1
ATOM 933 N N . SER A 1 119 ? -4.039 -4.629 4.399 1.00 92.88 119 SER A N 1
ATOM 934 C CA . SER A 1 119 ? -4.420 -5.049 3.055 1.00 92.88 119 SER A CA 1
ATOM 935 C C . SER A 1 119 ? -3.230 -4.857 2.129 1.00 92.88 119 SER A C 1
ATOM 937 O O . SER A 1 119 ? -2.721 -3.748 1.975 1.00 92.88 119 SER A O 1
ATOM 939 N N . LEU A 1 120 ? -2.757 -5.961 1.552 1.00 93.69 120 LEU A N 1
ATOM 940 C CA . LEU A 1 120 ? -1.642 -5.971 0.613 1.00 93.69 120 LEU A CA 1
ATOM 941 C C . LEU A 1 120 ? -2.163 -6.327 -0.782 1.00 93.69 120 LEU A C 1
ATOM 943 O O . LEU A 1 120 ? -2.925 -7.291 -0.918 1.00 93.69 120 LEU A O 1
ATOM 947 N N . PRO A 1 121 ? -1.794 -5.565 -1.822 1.00 94.50 121 PRO A N 1
ATOM 948 C CA . PRO A 1 121 ? -2.063 -5.973 -3.188 1.00 94.50 121 PRO A CA 1
ATOM 949 C C . PRO A 1 121 ? -1.227 -7.192 -3.556 1.00 94.50 121 PRO A C 1
ATOM 951 O O . PRO A 1 121 ? -0.141 -7.412 -3.022 1.00 94.50 121 PRO A O 1
ATOM 954 N N . THR A 1 122 ? -1.708 -7.952 -4.536 1.00 95.19 122 THR A N 1
ATOM 955 C CA . THR A 1 122 ? -0.820 -8.892 -5.225 1.00 95.19 122 THR A CA 1
ATOM 956 C C . THR A 1 122 ? 0.223 -8.098 -6.022 1.00 95.19 122 THR A C 1
ATOM 958 O O . THR A 1 122 ? -0.122 -7.026 -6.538 1.00 95.19 122 THR A O 1
ATOM 961 N N . PRO A 1 123 ? 1.458 -8.607 -6.194 1.00 95.25 123 PRO A N 1
ATOM 962 C CA . PRO A 1 123 ? 2.450 -8.005 -7.088 1.00 95.25 123 PRO A CA 1
ATOM 963 C C . PRO A 1 123 ? 1.847 -7.643 -8.449 1.00 95.25 123 PRO A C 1
ATOM 965 O O . PRO A 1 123 ? 1.958 -6.508 -8.916 1.00 95.25 123 PRO A O 1
ATOM 968 N N . PHE A 1 124 ? 1.066 -8.570 -9.010 1.00 95.88 124 PHE A N 1
ATOM 969 C CA . PHE A 1 124 ? 0.361 -8.408 -10.274 1.00 95.88 124 PHE A CA 1
ATOM 970 C C . PHE A 1 124 ? -0.506 -7.140 -10.355 1.00 95.88 124 PHE A C 1
ATOM 972 O O . PHE A 1 124 ? -0.534 -6.498 -11.406 1.00 95.88 124 PHE A O 1
ATOM 979 N N . ASN A 1 125 ? -1.174 -6.722 -9.269 1.00 96.81 125 ASN A N 1
ATOM 980 C CA . ASN A 1 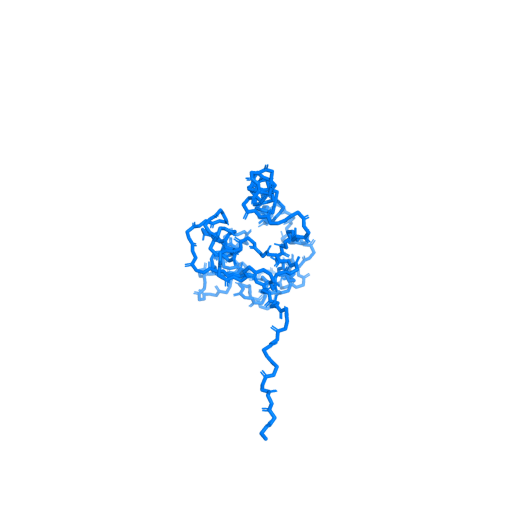125 ? -1.966 -5.485 -9.269 1.00 96.81 125 ASN A CA 1
ATOM 981 C C . ASN A 1 125 ? -1.091 -4.252 -9.536 1.00 96.81 125 ASN A C 1
ATOM 983 O O . ASN A 1 125 ? -1.462 -3.403 -10.350 1.00 96.81 125 ASN A O 1
ATOM 987 N N . SER A 1 126 ? 0.078 -4.169 -8.897 1.00 97.38 126 SER A N 1
ATOM 988 C CA . SER A 1 126 ? 1.028 -3.073 -9.108 1.00 97.38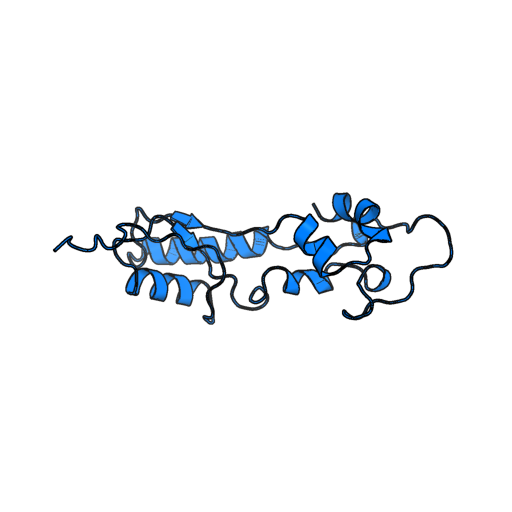 126 SER A CA 1
ATOM 989 C C . SER A 1 126 ? 1.607 -3.084 -10.524 1.00 97.38 126 SER A C 1
ATOM 991 O O . SER A 1 126 ? 1.745 -2.016 -11.125 1.00 97.38 126 SER A O 1
ATOM 993 N N . LEU A 1 127 ? 1.889 -4.265 -11.087 1.00 97.62 127 LEU A N 1
ATOM 994 C CA . LEU A 1 127 ? 2.429 -4.390 -12.446 1.00 97.62 127 LEU A CA 1
ATOM 995 C C . LEU A 1 127 ? 1.398 -3.992 -13.506 1.00 97.62 127 LEU A C 1
ATOM 997 O O . LEU A 1 127 ? 1.677 -3.131 -14.341 1.00 97.62 127 LEU A O 1
ATOM 1001 N N . ILE A 1 128 ? 0.186 -4.558 -13.463 1.00 97.56 128 ILE A N 1
ATOM 1002 C CA . ILE A 1 128 ? -0.848 -4.269 -14.468 1.00 97.56 128 ILE A CA 1
ATOM 1003 C C . ILE A 1 128 ? -1.311 -2.812 -14.413 1.00 97.56 128 ILE A C 1
ATOM 1005 O O . ILE A 1 128 ? -1.598 -2.227 -15.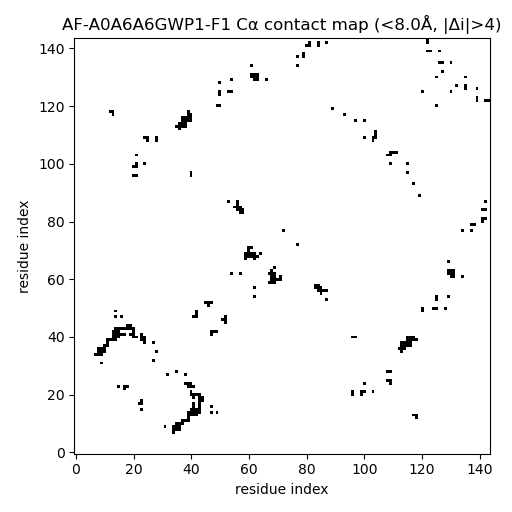462 1.00 97.56 128 ILE A O 1
ATOM 1009 N N . GLY A 1 129 ? -1.351 -2.232 -13.208 1.00 97.12 129 GLY A N 1
ATOM 1010 C CA . GLY A 1 129 ? -1.767 -0.854 -12.977 1.00 97.12 129 GLY A CA 1
ATOM 1011 C C . GLY A 1 129 ? -0.761 0.181 -13.473 1.00 97.12 129 GLY A C 1
ATOM 1012 O O . GLY A 1 129 ? -1.179 1.248 -13.912 1.00 97.12 129 GLY A O 1
ATOM 1013 N N . HIS A 1 130 ? 0.542 -0.126 -13.455 1.00 98.25 130 HIS A N 1
ATOM 1014 C CA . HIS A 1 130 ? 1.577 0.878 -13.729 1.00 98.25 130 HIS A CA 1
ATOM 1015 C C . HIS A 1 130 ? 2.468 0.594 -14.935 1.00 98.25 130 HIS A C 1
ATOM 1017 O O . HIS A 1 130 ? 2.998 1.544 -15.509 1.00 98.25 130 HIS A O 1
ATOM 1023 N N . LEU A 1 131 ? 2.667 -0.666 -15.327 1.00 97.69 131 LEU A N 1
ATOM 1024 C CA . LEU A 1 131 ? 3.730 -1.066 -16.256 1.00 97.69 131 LEU A CA 1
ATOM 1025 C C . LEU A 1 131 ? 3.211 -1.512 -17.620 1.00 97.69 131 LEU A C 1
ATOM 1027 O O . LEU A 1 131 ? 2.086 -2.007 -17.748 1.00 97.69 131 LEU A O 1
ATOM 1031 N N . LYS A 1 132 ? 4.061 -1.354 -18.640 1.00 96.19 132 LYS A N 1
ATOM 1032 C CA . LYS A 1 132 ? 3.825 -1.897 -19.984 1.00 96.19 132 LYS A CA 1
ATOM 1033 C C . LYS A 1 132 ? 3.769 -3.438 -19.921 1.00 96.19 132 LYS A C 1
ATOM 1035 O O . LYS A 1 132 ? 4.601 -4.022 -19.227 1.00 96.19 132 LYS A O 1
ATOM 1040 N N . PRO A 1 133 ? 2.852 -4.115 -20.636 1.00 95.56 133 PRO A N 1
ATOM 1041 C CA . PRO A 1 133 ? 2.724 -5.575 -20.569 1.00 95.56 133 PRO A CA 1
ATOM 1042 C C . PRO A 1 133 ? 4.017 -6.330 -20.900 1.00 95.56 133 PRO A C 1
ATOM 1044 O O . PRO A 1 133 ? 4.362 -7.289 -20.214 1.00 95.56 133 PRO A O 1
ATOM 1047 N N . GLU A 1 134 ? 4.778 -5.868 -21.898 1.00 93.75 134 GLU A N 1
ATOM 1048 C CA . GLU A 1 134 ? 6.030 -6.510 -22.323 1.00 93.75 134 GLU A CA 1
ATOM 1049 C C . GLU A 1 134 ? 7.161 -6.537 -21.279 1.00 93.75 134 GLU A C 1
ATOM 1051 O O . GLU A 1 134 ? 8.161 -7.204 -21.531 1.00 93.75 134 GLU A O 1
ATOM 1056 N N . VAL A 1 135 ? 7.034 -5.854 -20.131 1.00 93.75 135 VAL A N 1
ATOM 1057 C CA . VAL A 1 135 ? 8.044 -5.890 -19.051 1.00 93.75 135 VAL A CA 1
ATOM 1058 C C . VAL A 1 135 ? 7.581 -6.624 -17.788 1.00 93.75 135 VAL A C 1
ATOM 1060 O O . VAL A 1 135 ? 8.365 -6.755 -16.852 1.00 93.75 135 VAL A O 1
ATOM 1063 N N . HIS A 1 136 ? 6.336 -7.117 -17.730 1.00 94.94 136 HIS A N 1
ATOM 1064 C CA . HIS A 1 136 ? 5.782 -7.732 -16.510 1.00 94.94 136 HIS A CA 1
ATOM 1065 C C . HIS A 1 136 ? 6.599 -8.941 -16.050 1.00 94.94 136 HIS A C 1
ATOM 1067 O O . HIS A 1 136 ? 7.035 -8.966 -14.906 1.00 94.94 136 HIS A O 1
ATOM 1073 N N . ALA A 1 137 ? 6.891 -9.881 -16.953 1.00 93.19 137 ALA A N 1
ATOM 1074 C CA . ALA A 1 137 ? 7.644 -11.094 -16.625 1.00 93.19 137 ALA A CA 1
ATOM 1075 C C . ALA A 1 137 ? 9.103 -10.824 -16.204 1.00 93.19 137 ALA A C 1
ATOM 1077 O O . ALA A 1 137 ? 9.703 -11.641 -15.512 1.00 93.19 137 ALA A O 1
ATOM 1078 N N . GLU A 1 138 ? 9.687 -9.701 -16.638 1.00 92.62 138 GLU A N 1
ATOM 1079 C CA . GLU A 1 138 ? 11.049 -9.302 -16.259 1.00 92.62 138 GLU A CA 1
ATOM 1080 C C . GLU A 1 138 ? 11.075 -8.629 -14.875 1.00 92.62 138 GLU A C 1
ATOM 1082 O O . GLU A 1 138 ? 12.038 -8.803 -14.134 1.00 92.62 138 GLU A O 1
ATOM 1087 N N . ILE A 1 139 ? 10.027 -7.872 -14.522 1.00 94.75 139 ILE A N 1
ATOM 1088 C CA . ILE A 1 139 ? 9.976 -7.055 -13.298 1.00 94.75 139 ILE A CA 1
ATOM 1089 C C . ILE A 1 139 ? 9.302 -7.763 -12.122 1.00 94.75 139 ILE A C 1
ATOM 1091 O O . ILE A 1 139 ? 9.697 -7.512 -10.989 1.00 94.75 139 ILE A O 1
ATOM 1095 N N . GLU A 1 140 ? 8.316 -8.632 -12.354 1.00 95.00 140 GLU A N 1
ATOM 1096 C CA . GLU A 1 140 ? 7.593 -9.344 -11.289 1.00 95.00 140 GLU A CA 1
ATOM 1097 C C . GLU A 1 140 ? 8.511 -9.951 -10.211 1.00 95.00 140 GLU A C 1
ATOM 1099 O O . GLU A 1 140 ? 8.350 -9.571 -9.052 1.00 95.00 140 GLU A O 1
ATOM 1104 N N . PRO A 1 141 ? 9.540 -10.762 -10.545 1.00 94.25 141 PRO A N 1
ATOM 1105 C CA . PRO A 1 141 ? 10.414 -11.359 -9.530 1.00 94.25 141 PRO A CA 1
ATOM 1106 C C . PRO A 1 141 ? 11.335 -10.356 -8.812 1.00 94.25 141 PRO A C 1
ATOM 1108 O O . PRO A 1 141 ? 12.033 -10.737 -7.879 1.00 94.25 141 PRO A O 1
ATOM 1111 N N . LEU A 1 142 ? 11.403 -9.102 -9.271 1.00 95.06 142 LEU A N 1
ATOM 1112 C CA . LEU A 1 142 ? 12.199 -8.029 -8.662 1.00 95.06 142 LEU A CA 1
ATOM 1113 C C . LEU A 1 142 ? 11.365 -7.140 -7.729 1.00 95.06 142 LEU A C 1
ATOM 1115 O O . LEU A 1 142 ? 11.931 -6.322 -7.008 1.00 95.06 142 LEU A O 1
ATOM 1119 N N . TYR A 1 143 ? 10.037 -7.234 -7.814 1.00 94.88 143 TYR A N 1
ATOM 1120 C CA . TYR A 1 143 ? 9.099 -6.436 -7.026 1.00 94.88 143 TYR A CA 1
ATOM 1121 C C . TYR A 1 143 ? 8.583 -7.175 -5.781 1.00 94.88 143 TYR A C 1
ATOM 1123 O O . TYR A 1 143 ? 8.131 -6.513 -4.845 1.00 94.88 143 TYR A O 1
ATOM 1131 N N . GLU A 1 144 ? 8.627 -8.514 -5.791 1.00 79.00 144 GLU A N 1
ATOM 1132 C CA . GLU A 1 144 ? 8.276 -9.381 -4.652 1.00 79.00 144 GLU A CA 1
ATOM 1133 C C . GLU A 1 144 ? 9.202 -9.222 -3.439 1.00 79.00 144 GLU A C 1
ATOM 1135 O O . GLU A 1 144 ? 10.438 -9.119 -3.621 1.00 79.00 144 GLU A O 1
#

Foldseek 3Di:
DDPPPDDQADDDAEADPDAWLLVQLLVCCVVQPRHAQEGYSRLHDCRNPPLPNQLVQAAQCFWDVVSNHDPHDPDDDDPDDLVRGHQPCLVVVLVVSVVSVVVCVVVVSHPPSYYYDYHHDDLVVNPVVTGDPVCCVVCSVSRD